Protein AF-A0A3R8W175-F1 (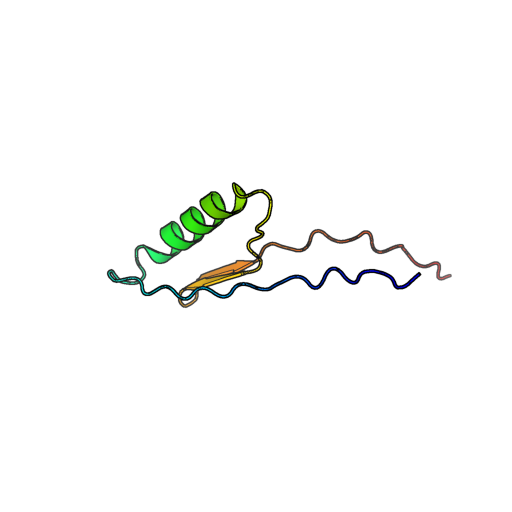afdb_monomer_lite)

Radius of gyration: 17.71 Å; chains: 1; bounding box: 30×32×53 Å

Sequence (68 aa):
MKTVESDEVLCTVVFRLKDGQSGAGRFIYGLACQVERWQAVEVLSLSVGDLHYEKDDLPTHGGEDDSK

pLDDT: mean 71.6, std 14.0, range [37.91, 89.44]

Foldseek 3Di:
DDDPPVPPDDDDDDDDDPDDCPCVVVVQVVVQVVQVVDPNDHDQWDDDPPDIDGDPPDDDDDPPDDDD

Secondary structure (DSSP, 8-state):
-----------------SSTTTTHHHHHHHHHHHHTTSTT----EEEETTEEEE--------------

Structure (mmCIF, N/CA/C/O backbone):
data_AF-A0A3R8W175-F1
#
_entry.id   AF-A0A3R8W175-F1
#
loop_
_atom_site.group_PDB
_atom_site.id
_atom_site.type_symbol
_atom_site.label_atom_id
_atom_site.label_alt_id
_atom_site.label_comp_id
_atom_site.label_asym_id
_atom_site.label_entity_id
_atom_site.label_seq_id
_atom_site.pdbx_PDB_ins_code
_atom_site.Cartn_x
_atom_site.Cartn_y
_atom_site.Cartn_z
_atom_site.occupancy
_atom_site.B_iso_or_equiv
_atom_site.auth_seq_id
_atom_site.auth_comp_id
_atom_site.auth_asym_id
_atom_site.auth_atom_id
_atom_site.pdbx_PDB_model_num
ATOM 1 N N . MET A 1 1 ? 15.844 -7.521 -35.760 1.00 37.91 1 MET A N 1
ATOM 2 C CA . MET A 1 1 ? 15.927 -7.180 -34.325 1.00 37.91 1 MET A CA 1
ATOM 3 C C . MET A 1 1 ? 14.527 -7.314 -33.763 1.00 37.91 1 MET A C 1
ATOM 5 O O . MET A 1 1 ? 13.652 -6.616 -34.252 1.00 37.91 1 MET A O 1
ATOM 9 N N . LYS A 1 2 ? 14.283 -8.274 -32.865 1.00 39.06 2 LYS A N 1
ATOM 10 C CA . LYS A 1 2 ? 13.007 -8.349 -32.146 1.00 39.06 2 LYS A CA 1
ATOM 11 C C . LYS A 1 2 ? 13.069 -7.334 -31.013 1.00 39.06 2 LYS A C 1
ATOM 13 O O . LYS A 1 2 ? 14.030 -7.352 -30.246 1.00 39.06 2 LYS A O 1
ATOM 18 N N . THR A 1 3 ? 12.096 -6.438 -30.984 1.00 47.28 3 THR A N 1
ATOM 19 C CA . THR A 1 3 ? 11.799 -5.546 -29.868 1.00 47.28 3 THR A CA 1
ATOM 20 C C . THR A 1 3 ? 11.664 -6.419 -28.625 1.00 47.28 3 THR A C 1
ATOM 22 O O . THR A 1 3 ? 10.887 -7.371 -28.629 1.00 47.28 3 THR A O 1
ATOM 25 N N . VAL A 1 4 ? 12.499 -6.180 -27.616 1.00 51.00 4 VAL A N 1
ATOM 26 C CA . VAL A 1 4 ? 12.335 -6.809 -26.307 1.00 51.00 4 VAL A CA 1
ATOM 27 C C . VAL A 1 4 ? 11.115 -6.124 -25.705 1.00 51.00 4 VAL A C 1
ATOM 29 O O . VAL A 1 4 ? 11.231 -5.006 -25.212 1.00 51.00 4 VAL A O 1
ATOM 32 N N . GLU A 1 5 ? 9.936 -6.730 -25.851 1.00 55.50 5 GLU A N 1
ATOM 33 C CA . GLU A 1 5 ? 8.813 -6.401 -24.978 1.00 55.50 5 GLU A CA 1
ATOM 34 C C . GLU A 1 5 ? 9.298 -6.729 -23.568 1.00 55.50 5 GLU A C 1
ATOM 36 O O . GLU A 1 5 ? 9.660 -7.865 -23.260 1.00 55.50 5 GLU A O 1
ATOM 41 N N . SER A 1 6 ? 9.491 -5.687 -22.766 1.00 56.50 6 SER A N 1
ATOM 42 C CA . SER A 1 6 ? 9.848 -5.844 -21.369 1.00 56.50 6 SER A CA 1
ATOM 43 C C . SER A 1 6 ? 8.591 -6.363 -20.689 1.00 56.50 6 SER A C 1
ATOM 45 O O . SER A 1 6 ? 7.752 -5.562 -20.301 1.00 56.50 6 SER A O 1
ATOM 47 N N . ASP A 1 7 ? 8.417 -7.686 -20.645 1.00 65.50 7 ASP A N 1
ATOM 48 C CA . ASP A 1 7 ? 7.295 -8.330 -19.963 1.00 65.50 7 ASP A CA 1
ATOM 49 C C . ASP A 1 7 ? 7.325 -7.897 -18.493 1.00 65.50 7 ASP A C 1
ATOM 51 O O . ASP A 1 7 ? 8.113 -8.401 -17.687 1.00 65.50 7 ASP A O 1
ATOM 55 N N . GLU A 1 8 ? 6.518 -6.896 -18.151 1.00 68.94 8 GLU A N 1
ATOM 56 C CA . GLU A 1 8 ? 6.377 -6.415 -16.786 1.00 68.94 8 GLU A CA 1
ATOM 57 C C . GLU A 1 8 ? 5.864 -7.570 -15.923 1.00 68.94 8 GLU A C 1
ATOM 59 O O . GLU A 1 8 ? 4.765 -8.096 -16.111 1.00 68.94 8 GLU A O 1
ATOM 64 N N . VAL A 1 9 ? 6.691 -8.017 -14.977 1.00 78.56 9 VAL A N 1
ATOM 65 C CA . VAL A 1 9 ? 6.330 -9.127 -14.096 1.00 78.56 9 VAL A CA 1
ATOM 66 C C . VAL A 1 9 ? 5.493 -8.582 -12.949 1.00 78.56 9 VAL A C 1
ATOM 68 O O . VAL A 1 9 ? 6.014 -7.987 -12.004 1.00 78.56 9 VAL A O 1
ATOM 71 N N . LEU A 1 10 ? 4.185 -8.827 -13.008 1.00 78.94 10 LEU A N 1
ATOM 72 C CA . LEU A 1 10 ? 3.272 -8.473 -11.928 1.00 78.94 10 LEU A CA 1
ATOM 73 C C . LEU A 1 10 ? 3.482 -9.388 -10.716 1.00 78.94 10 LEU A C 1
ATOM 75 O O . LEU A 1 10 ? 3.400 -10.614 -10.807 1.00 78.94 10 LEU A O 1
ATOM 79 N N . CYS A 1 11 ? 3.717 -8.780 -9.554 1.00 76.25 11 CYS A N 1
ATOM 80 C CA . CYS A 1 11 ? 3.827 -9.476 -8.276 1.00 76.25 11 CYS A CA 1
ATOM 81 C C . CYS A 1 11 ? 2.573 -9.217 -7.433 1.00 76.25 11 CYS A C 1
ATOM 83 O O . CYS A 1 11 ? 2.295 -8.079 -7.060 1.00 76.25 11 CYS A O 1
ATOM 85 N N . THR A 1 12 ? 1.815 -10.269 -7.106 1.00 79.94 12 THR A N 1
ATOM 86 C CA . THR A 1 12 ? 0.636 -10.169 -6.232 1.00 79.94 12 THR A CA 1
ATOM 87 C C . THR A 1 12 ? 0.974 -10.623 -4.818 1.00 79.94 12 THR A C 1
ATOM 89 O O . THR A 1 12 ? 1.460 -11.733 -4.605 1.00 79.94 12 THR A O 1
ATOM 92 N N . VAL A 1 13 ? 0.651 -9.788 -3.831 1.00 77.62 13 VAL A N 1
ATOM 93 C CA . VAL A 1 13 ? 0.854 -10.076 -2.406 1.00 77.62 13 VAL A CA 1
ATOM 94 C C . VAL A 1 13 ? -0.459 -9.916 -1.649 1.00 77.62 13 VAL A C 1
ATOM 96 O O . VAL A 1 13 ? -1.154 -8.916 -1.801 1.00 77.62 13 VAL A O 1
ATOM 99 N N . VAL A 1 14 ? -0.797 -10.904 -0.817 1.00 78.88 14 VAL A N 1
ATOM 100 C CA . VAL A 1 14 ? -2.040 -10.924 -0.033 1.00 78.88 14 VAL A CA 1
ATOM 101 C C . VAL A 1 14 ? -1.705 -10.852 1.451 1.00 78.88 14 VAL A C 1
ATOM 103 O O . VAL A 1 14 ? -1.009 -11.714 1.987 1.00 78.88 14 VAL A O 1
ATOM 106 N N . PHE A 1 15 ? -2.235 -9.835 2.128 1.00 80.25 15 PHE A N 1
ATOM 107 C CA . PHE A 1 15 ? -2.045 -9.624 3.561 1.00 80.25 15 PHE A CA 1
ATOM 108 C C . PHE A 1 15 ? -3.343 -9.878 4.324 1.00 80.25 15 PHE A C 1
ATOM 110 O O . PHE A 1 15 ? -4.429 -9.519 3.875 1.00 80.25 15 PHE A O 1
ATOM 117 N N . ARG A 1 16 ? -3.227 -10.444 5.530 1.00 80.06 16 ARG A N 1
ATOM 118 C CA . ARG A 1 16 ? -4.329 -10.520 6.495 1.00 80.06 16 ARG A CA 1
ATOM 119 C C . ARG A 1 16 ? -4.040 -9.586 7.663 1.00 80.06 16 ARG A C 1
ATOM 121 O O . ARG A 1 16 ? -3.137 -9.856 8.455 1.00 80.06 16 ARG A O 1
ATOM 128 N N . LEU A 1 17 ? -4.823 -8.519 7.796 1.00 80.94 17 LEU A N 1
ATOM 129 C CA . LEU A 1 17 ? -4.771 -7.641 8.965 1.00 80.94 17 LEU A CA 1
ATOM 130 C C . LEU A 1 17 ? -5.462 -8.331 10.151 1.00 80.94 17 LEU A C 1
ATOM 132 O O . LEU A 1 17 ? -6.560 -8.868 10.007 1.00 80.94 17 LEU A O 1
ATOM 136 N N . LYS A 1 18 ? -4.789 -8.375 11.306 1.00 76.44 18 LYS A N 1
ATOM 137 C CA . LYS A 1 18 ? -5.285 -9.064 12.512 1.00 76.44 18 LYS A CA 1
ATOM 138 C C . LYS A 1 18 ? -6.247 -8.203 13.341 1.00 76.44 18 LYS A C 1
ATOM 140 O O . LYS A 1 18 ? -7.167 -8.757 13.929 1.00 76.44 18 LYS A O 1
ATOM 145 N N . ASP A 1 19 ? -6.083 -6.880 13.304 1.00 66.81 19 ASP A N 1
ATOM 146 C CA . ASP A 1 19 ? -6.865 -5.917 14.086 1.00 66.81 19 ASP A CA 1
ATOM 147 C C . ASP A 1 19 ? -7.708 -5.012 13.172 1.00 66.81 19 ASP A C 1
ATOM 149 O O . ASP A 1 19 ? -7.293 -3.909 12.833 1.00 66.81 19 ASP A O 1
ATOM 153 N N . GLY A 1 20 ? -8.895 -5.488 12.770 1.00 65.81 20 GLY A N 1
ATOM 154 C CA . GLY A 1 20 ? -9.979 -4.695 12.161 1.00 65.81 20 GLY A CA 1
ATOM 155 C C . GLY A 1 20 ? -9.625 -3.749 10.994 1.00 65.81 20 GLY A C 1
ATOM 156 O O . GLY A 1 20 ? -8.560 -3.809 10.388 1.00 65.81 20 GLY A O 1
ATOM 157 N N . GLN A 1 21 ? -10.570 -2.863 10.651 1.00 62.72 21 GLN A N 1
ATOM 158 C CA . GLN A 1 21 ? -10.390 -1.831 9.613 1.00 62.72 21 GLN A CA 1
ATOM 159 C C . GLN A 1 21 ? -9.732 -0.542 10.134 1.00 62.72 21 GLN A C 1
ATOM 161 O O . GLN A 1 21 ? -9.240 0.255 9.338 1.00 62.72 21 GLN A O 1
ATOM 166 N N . SER A 1 22 ? -9.677 -0.320 11.452 1.00 65.00 22 SER A N 1
ATOM 167 C CA . SER A 1 22 ? -9.203 0.945 12.041 1.00 65.00 22 SER A CA 1
ATOM 168 C C . SER A 1 22 ? -7.735 1.267 11.722 1.00 65.00 22 SER A C 1
ATOM 170 O O . SER A 1 22 ? -7.342 2.430 11.772 1.00 65.00 22 SER A O 1
ATOM 172 N N . GLY A 1 23 ? -6.931 0.265 11.347 1.00 77.81 23 GLY A N 1
ATOM 173 C CA . GLY A 1 23 ? -5.552 0.435 10.879 1.00 77.81 23 GLY A CA 1
ATOM 174 C C . GLY A 1 23 ? -5.360 0.364 9.360 1.00 77.81 23 GLY A C 1
ATOM 175 O O . GLY A 1 23 ? -4.245 0.593 8.895 1.00 77.81 23 GLY A O 1
ATOM 176 N N . ALA A 1 24 ? -6.402 0.056 8.580 1.00 81.44 24 ALA A N 1
ATOM 177 C CA . ALA A 1 24 ? -6.279 -0.272 7.157 1.00 81.44 24 ALA A CA 1
ATOM 178 C C . ALA A 1 24 ? -5.734 0.893 6.317 1.00 81.44 24 ALA A C 1
ATOM 180 O O . ALA A 1 24 ? -4.813 0.697 5.528 1.00 81.44 24 ALA A O 1
ATOM 181 N N . GLY A 1 25 ? -6.223 2.117 6.542 1.00 81.50 25 GLY A N 1
ATOM 182 C CA . GLY A 1 25 ? -5.730 3.300 5.827 1.00 81.50 25 GLY A CA 1
ATOM 183 C C . GLY A 1 25 ? -4.257 3.604 6.126 1.00 81.50 25 GLY A C 1
ATOM 184 O O . GLY A 1 25 ? -3.465 3.823 5.212 1.00 81.50 25 GLY A O 1
ATOM 185 N N . ARG A 1 26 ? -3.853 3.533 7.404 1.00 84.25 26 ARG A N 1
ATOM 186 C CA . ARG A 1 26 ? -2.448 3.723 7.813 1.00 84.25 26 ARG A CA 1
ATOM 187 C C . ARG A 1 26 ? -1.543 2.622 7.258 1.00 84.25 26 ARG A C 1
ATOM 189 O O . ARG A 1 26 ? -0.394 2.897 6.922 1.00 84.25 26 ARG A O 1
ATOM 196 N N . PHE A 1 27 ? -2.060 1.397 7.170 1.00 85.06 27 PHE A N 1
ATOM 197 C CA . PHE A 1 27 ? -1.363 0.266 6.572 1.00 85.06 27 PHE A CA 1
ATOM 198 C C . PHE A 1 27 ? -1.127 0.474 5.073 1.00 85.06 27 PHE A C 1
ATOM 200 O O . PHE A 1 27 ? 0.022 0.387 4.650 1.00 85.06 27 PHE A O 1
ATOM 207 N N . ILE A 1 28 ? -2.169 0.805 4.296 1.00 83.75 28 ILE A N 1
ATOM 208 C 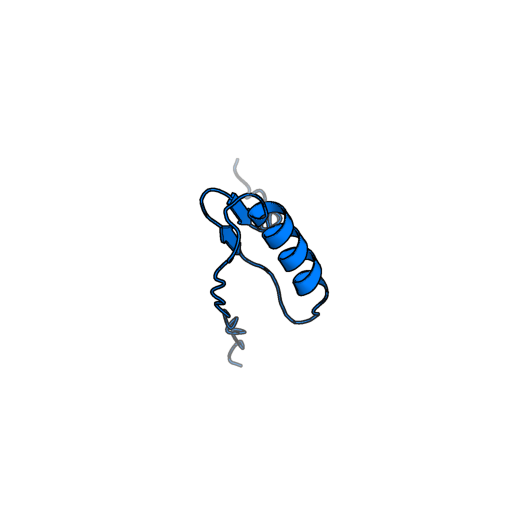CA . ILE A 1 28 ? -2.049 1.051 2.847 1.00 83.75 28 ILE A CA 1
ATOM 209 C C . ILE A 1 28 ? -1.029 2.159 2.580 1.00 83.75 28 ILE A C 1
ATOM 211 O O . ILE A 1 28 ? -0.095 1.957 1.808 1.00 83.75 28 ILE A O 1
ATOM 215 N N . TYR A 1 29 ? -1.158 3.293 3.273 1.00 83.25 29 TYR A N 1
ATOM 216 C CA . TYR A 1 29 ? -0.242 4.419 3.105 1.00 83.25 29 TYR A CA 1
ATOM 217 C C . TYR A 1 29 ? 1.207 4.046 3.457 1.00 83.25 29 TYR A C 1
ATOM 219 O O . TYR A 1 29 ? 2.128 4.306 2.689 1.00 83.25 29 TYR A O 1
ATOM 227 N N . GLY A 1 30 ? 1.421 3.390 4.604 1.00 86.75 30 GLY A N 1
ATOM 228 C CA . GLY A 1 30 ? 2.758 2.967 5.024 1.00 86.75 30 GLY A CA 1
ATOM 229 C C . GLY A 1 30 ? 3.394 1.947 4.076 1.00 86.75 30 GLY A C 1
ATOM 230 O O . GLY A 1 30 ? 4.605 1.994 3.857 1.00 86.75 30 GLY A O 1
ATOM 231 N N . LEU A 1 31 ? 2.589 1.052 3.498 1.00 86.69 31 LEU A N 1
ATOM 232 C CA . LEU A 1 31 ? 3.044 0.086 2.503 1.00 86.69 31 LEU A CA 1
ATOM 233 C C . LEU A 1 31 ? 3.453 0.784 1.202 1.00 86.69 31 LEU A C 1
ATOM 235 O O . LEU A 1 31 ? 4.560 0.536 0.729 1.00 86.69 31 LEU A O 1
ATOM 239 N N . ALA A 1 32 ? 2.617 1.689 0.680 1.00 84.19 32 ALA A N 1
ATOM 240 C CA . ALA A 1 32 ? 2.931 2.473 -0.514 1.00 84.19 32 ALA A CA 1
ATOM 241 C C . ALA A 1 32 ? 4.257 3.233 -0.349 1.00 84.19 32 ALA A C 1
A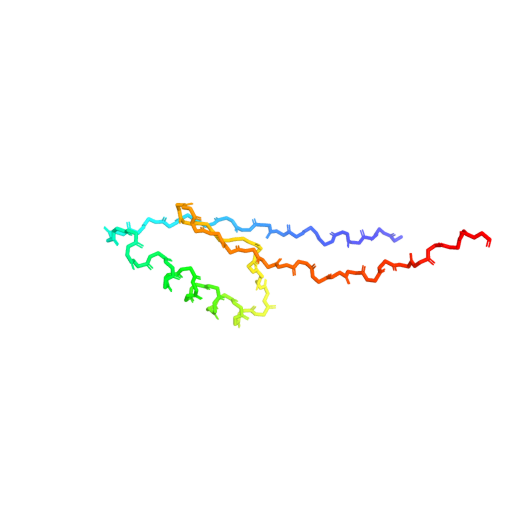TOM 243 O O . ALA A 1 32 ? 5.191 3.007 -1.115 1.00 84.19 32 ALA A O 1
ATOM 244 N N . CYS A 1 33 ? 4.405 4.007 0.735 1.00 86.31 33 CYS A N 1
ATOM 245 C CA . CYS A 1 33 ? 5.634 4.758 1.005 1.00 86.31 33 CYS A CA 1
ATOM 246 C C . CYS A 1 33 ? 6.881 3.872 1.124 1.00 86.31 33 CYS A C 1
ATOM 248 O O . CYS A 1 33 ? 7.985 4.318 0.819 1.00 86.31 33 CYS A O 1
ATOM 250 N N . GLN A 1 34 ? 6.750 2.643 1.632 1.00 89.44 34 GLN A N 1
ATOM 251 C CA . GLN A 1 34 ? 7.900 1.755 1.783 1.00 89.44 34 GLN A CA 1
ATOM 252 C C . GLN A 1 34 ? 8.294 1.102 0.455 1.00 89.44 34 GLN A C 1
ATOM 254 O O . GLN A 1 34 ? 9.489 0.958 0.198 1.00 89.44 34 GLN A O 1
ATOM 259 N N . VAL A 1 35 ? 7.317 0.727 -0.376 1.00 87.88 35 VAL A N 1
ATOM 260 C CA . VAL A 1 35 ? 7.569 0.128 -1.695 1.00 87.88 35 VAL A CA 1
ATOM 261 C C . VAL A 1 35 ? 8.099 1.166 -2.682 1.00 87.88 35 VAL A C 1
ATOM 263 O O . VAL A 1 35 ? 9.041 0.858 -3.400 1.00 87.88 35 VAL A O 1
ATOM 266 N N . GLU A 1 36 ? 7.616 2.411 -2.650 1.00 82.38 36 GLU A N 1
ATOM 267 C CA . GLU A 1 36 ? 8.136 3.506 -3.494 1.00 82.38 36 GLU A CA 1
ATOM 268 C C . GLU A 1 36 ? 9.635 3.794 -3.287 1.00 82.38 36 GLU A C 1
ATOM 270 O O . GLU A 1 36 ? 10.284 4.424 -4.119 1.00 82.38 36 GLU A O 1
ATOM 275 N N . ARG A 1 37 ? 10.228 3.322 -2.183 1.00 88.19 37 ARG A N 1
ATOM 276 C CA . ARG A 1 37 ? 11.676 3.430 -1.937 1.00 88.19 37 ARG A CA 1
ATOM 277 C C . ARG A 1 37 ? 12.493 2.379 -2.690 1.00 88.19 37 ARG A C 1
ATOM 279 O O . ARG A 1 37 ? 13.723 2.451 -2.675 1.00 88.19 37 ARG A O 1
ATOM 286 N N . TRP A 1 38 ? 11.855 1.373 -3.277 1.00 87.75 38 TRP A N 1
ATOM 287 C CA . TRP A 1 38 ? 12.517 0.310 -4.023 1.00 87.75 38 TRP A CA 1
ATOM 288 C C . TRP A 1 38 ? 12.662 0.724 -5.489 1.00 87.75 38 TRP A C 1
ATOM 290 O O . TRP A 1 38 ? 11.684 1.012 -6.160 1.00 87.75 38 TRP A O 1
ATOM 300 N N . GLN A 1 39 ? 13.890 0.719 -6.012 1.00 82.06 39 GLN A N 1
ATOM 301 C CA . GLN A 1 39 ? 14.178 1.233 -7.362 1.00 82.06 39 GLN A CA 1
ATOM 302 C C . GLN A 1 39 ? 13.574 0.409 -8.511 1.00 82.06 39 GLN A C 1
ATOM 304 O O . GLN A 1 39 ? 13.523 0.894 -9.634 1.00 82.06 39 GLN A O 1
ATOM 309 N N . ALA A 1 40 ? 13.167 -0.834 -8.250 1.00 84.69 40 ALA A N 1
ATOM 310 C CA . ALA A 1 40 ? 12.692 -1.778 -9.263 1.00 84.69 40 ALA A CA 1
ATOM 311 C C . ALA A 1 40 ? 11.235 -2.211 -9.045 1.00 84.69 40 ALA A C 1
ATOM 313 O O . ALA A 1 40 ? 10.807 -3.206 -9.623 1.00 84.69 40 ALA A O 1
ATOM 314 N N . VAL A 1 41 ? 10.499 -1.535 -8.157 1.00 81.75 41 VAL A N 1
ATOM 315 C CA . VAL A 1 41 ? 9.125 -1.915 -7.821 1.00 81.75 41 VAL A CA 1
ATOM 316 C C . VAL A 1 41 ? 8.236 -0.688 -7.832 1.00 81.75 41 VAL A C 1
ATOM 318 O O . VAL A 1 41 ? 8.543 0.327 -7.213 1.00 81.75 41 VAL A O 1
ATOM 321 N N . GLU A 1 42 ? 7.106 -0.825 -8.508 1.00 82.62 42 GLU A N 1
ATOM 322 C CA . GLU A 1 42 ? 6.043 0.162 -8.549 1.00 82.62 42 GLU A CA 1
ATOM 323 C C . GLU A 1 42 ? 4.773 -0.416 -7.926 1.00 82.62 42 GLU A C 1
ATOM 325 O O . GLU A 1 42 ? 4.444 -1.592 -8.098 1.00 82.62 42 GLU A O 1
ATOM 330 N N . VAL A 1 43 ? 4.066 0.419 -7.167 1.00 83.00 43 VAL A N 1
ATOM 331 C CA . VAL A 1 43 ? 2.747 0.078 -6.638 1.00 83.00 43 VAL A CA 1
ATOM 332 C C . VAL A 1 43 ? 1.706 0.466 -7.678 1.00 83.00 43 VAL A C 1
ATOM 334 O O . VAL A 1 43 ? 1.435 1.649 -7.851 1.00 83.00 43 VAL A O 1
ATOM 337 N N . LEU A 1 44 ? 1.112 -0.530 -8.334 1.00 81.50 44 LEU A N 1
ATOM 338 C CA . LEU A 1 44 ? 0.040 -0.310 -9.311 1.00 81.50 44 LEU A CA 1
ATOM 339 C C . LEU A 1 44 ? -1.320 -0.124 -8.623 1.00 81.50 44 LEU A C 1
ATOM 341 O O . LEU A 1 44 ? -2.061 0.799 -8.933 1.00 81.50 44 LEU A O 1
ATOM 345 N N . SER A 1 45 ? -1.644 -0.976 -7.645 1.00 80.31 45 SER A N 1
ATOM 346 C CA . SER A 1 45 ? -2.874 -0.845 -6.857 1.00 80.31 45 SER A CA 1
ATOM 347 C C . SER A 1 45 ? -2.744 -1.451 -5.459 1.00 80.31 45 SER A C 1
ATOM 349 O O . SER A 1 45 ? -2.036 -2.438 -5.243 1.00 80.31 45 SER A O 1
ATOM 351 N N . LEU A 1 46 ? -3.452 -0.867 -4.488 1.00 80.75 46 LEU A N 1
ATOM 352 C CA . LEU A 1 46 ? -3.603 -1.390 -3.127 1.00 80.75 46 LEU A CA 1
ATOM 353 C C . LEU A 1 46 ? -5.060 -1.258 -2.685 1.00 80.75 46 LEU A C 1
ATOM 355 O O . LEU A 1 46 ? -5.632 -0.175 -2.736 1.00 80.75 46 LEU A O 1
ATOM 359 N N . SER A 1 47 ? -5.653 -2.353 -2.208 1.00 80.06 47 SER A N 1
ATOM 360 C CA . SER A 1 47 ? -7.055 -2.376 -1.765 1.00 80.06 47 SER A CA 1
ATOM 361 C C . SER A 1 47 ? -7.210 -3.057 -0.407 1.00 80.06 47 SER A C 1
ATOM 363 O O . SER A 1 47 ? -6.664 -4.141 -0.194 1.00 80.06 47 SER A O 1
ATOM 365 N N . VAL A 1 48 ? -7.983 -2.459 0.505 1.00 79.88 48 VAL A N 1
ATOM 366 C CA . VAL A 1 48 ? -8.403 -3.081 1.775 1.00 79.88 48 VAL A CA 1
ATOM 367 C C . VAL A 1 48 ? -9.851 -2.690 2.080 1.00 79.88 48 VAL A C 1
ATOM 369 O O . VAL A 1 48 ? -10.120 -1.573 2.515 1.00 79.88 48 VAL A O 1
ATOM 372 N N . GLY A 1 49 ? -10.791 -3.623 1.903 1.00 78.38 49 GLY A N 1
ATOM 373 C CA . GLY A 1 49 ? -12.221 -3.314 2.024 1.00 78.38 49 GLY A CA 1
ATOM 374 C C . GLY A 1 49 ? -12.637 -2.285 0.970 1.00 78.38 49 GLY A C 1
ATOM 375 O O . GLY A 1 49 ? -12.324 -2.472 -0.200 1.00 78.38 49 GLY A O 1
ATOM 376 N N . ASP A 1 50 ? -13.276 -1.195 1.399 1.00 79.44 50 ASP A N 1
ATOM 377 C CA . ASP A 1 50 ? -13.693 -0.088 0.521 1.00 79.44 50 ASP A CA 1
ATOM 378 C C . ASP A 1 50 ? -12.569 0.933 0.250 1.00 79.44 50 ASP A C 1
ATOM 380 O O . ASP A 1 50 ? -12.763 1.899 -0.485 1.00 79.44 50 ASP A O 1
ATOM 384 N N . LEU A 1 51 ? -11.390 0.762 0.863 1.00 75.62 51 LEU A N 1
ATOM 385 C CA . LEU A 1 51 ? -10.244 1.645 0.652 1.00 75.62 51 LEU A CA 1
ATOM 386 C C . LEU A 1 51 ? -9.440 1.179 -0.558 1.00 75.62 51 LEU A C 1
ATOM 388 O O . LEU A 1 51 ? -9.004 0.026 -0.599 1.00 75.62 51 LEU A O 1
ATOM 392 N N . HIS A 1 52 ? -9.188 2.100 -1.483 1.00 74.88 52 HIS A N 1
ATOM 393 C CA . HIS A 1 52 ? -8.411 1.863 -2.691 1.00 74.88 52 HIS A CA 1
ATOM 394 C C . HIS A 1 52 ? -7.354 2.958 -2.874 1.00 74.88 52 HIS A C 1
ATOM 396 O O . HIS A 1 52 ? -7.632 4.137 -2.655 1.00 74.88 52 HIS A O 1
ATOM 402 N N . TYR A 1 53 ? -6.146 2.555 -3.252 1.00 74.31 53 TYR A N 1
ATOM 403 C CA . TYR A 1 53 ? -5.080 3.422 -3.735 1.00 74.31 53 TYR A CA 1
ATOM 404 C C . TYR A 1 53 ? -4.686 2.925 -5.122 1.00 74.31 53 TYR A C 1
ATOM 406 O O . TYR A 1 53 ? -4.301 1.763 -5.277 1.00 74.31 53 TYR A O 1
ATOM 414 N N . GLU A 1 54 ? -4.780 3.818 -6.093 1.00 77.00 54 GLU A N 1
ATOM 415 C CA . GLU A 1 54 ? -4.332 3.636 -7.466 1.00 77.00 54 GLU A CA 1
ATOM 416 C C . GLU A 1 54 ? -3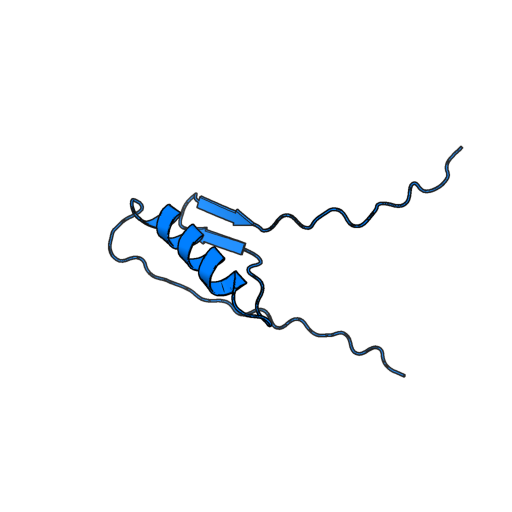.380 4.787 -7.766 1.00 77.00 54 GLU A C 1
ATOM 418 O O . GLU A 1 54 ? -3.617 5.926 -7.345 1.00 77.00 54 GLU A O 1
ATOM 423 N N . LYS A 1 55 ? -2.265 4.483 -8.421 1.00 69.00 55 LYS A N 1
ATOM 424 C CA . LYS A 1 55 ? -1.378 5.528 -8.905 1.00 69.00 55 LYS A CA 1
ATOM 425 C C . LYS A 1 55 ? -1.966 6.004 -10.228 1.00 69.00 55 LYS A C 1
ATOM 427 O O . LYS A 1 55 ? -1.976 5.236 -11.180 1.00 69.00 55 LYS A O 1
ATOM 432 N N . ASP A 1 56 ? -2.483 7.233 -10.266 1.00 62.72 56 ASP A N 1
ATOM 433 C CA . ASP A 1 56 ? -2.962 7.829 -11.515 1.00 62.72 56 ASP A CA 1
ATOM 434 C C . ASP A 1 56 ? -1.829 7.782 -12.549 1.00 62.72 56 ASP A C 1
ATOM 436 O O . ASP A 1 56 ? -0.763 8.379 -12.344 1.00 62.72 56 ASP A O 1
ATOM 440 N N . ASP A 1 57 ? -2.062 7.087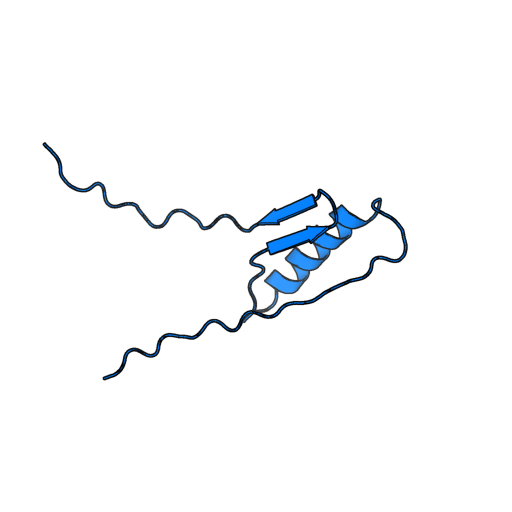 -13.661 1.00 57.53 57 ASP A N 1
ATOM 441 C CA . ASP A 1 57 ? -1.236 7.224 -14.851 1.00 57.53 57 ASP A CA 1
ATOM 442 C C . ASP A 1 57 ? -1.297 8.700 -15.273 1.00 57.53 57 ASP A C 1
ATOM 444 O O . ASP A 1 57 ? -2.320 9.195 -15.753 1.00 57.53 57 ASP A O 1
ATOM 448 N N . LEU A 1 58 ? -0.211 9.446 -15.043 1.00 49.06 58 LEU A N 1
ATOM 449 C CA . LEU A 1 58 ? -0.056 10.801 -15.576 1.00 49.06 58 LEU A CA 1
ATOM 450 C C . LEU A 1 58 ? -0.392 10.768 -17.076 1.00 49.06 58 LEU A C 1
ATOM 452 O O . LEU A 1 58 ? 0.108 9.888 -17.780 1.00 49.06 58 LEU A O 1
ATOM 456 N N . PRO A 1 59 ? -1.192 11.719 -17.593 1.00 45.03 59 PRO A N 1
ATOM 457 C CA . PRO A 1 59 ? -1.608 11.691 -18.982 1.00 45.03 59 PRO A CA 1
ATOM 458 C C . PRO A 1 59 ? -0.369 11.764 -19.873 1.00 45.03 59 PRO A C 1
ATOM 460 O O . PRO A 1 59 ? 0.313 12.790 -19.938 1.00 45.03 59 PRO A O 1
ATOM 463 N N . THR A 1 60 ? -0.082 10.680 -20.595 1.00 49.78 60 THR A N 1
ATOM 464 C CA . THR A 1 60 ? 0.732 10.758 -21.804 1.00 49.78 60 THR A CA 1
ATOM 465 C C . THR A 1 60 ? 0.057 11.771 -22.709 1.00 49.78 60 THR A C 1
ATOM 467 O O . THR A 1 60 ? -1.096 11.563 -23.083 1.00 49.78 60 THR A O 1
ATOM 470 N N . HIS A 1 61 ? 0.759 12.872 -22.995 1.00 52.81 61 HIS A N 1
ATOM 471 C CA . HIS A 1 61 ? 0.401 13.897 -23.971 1.00 52.81 61 HIS A CA 1
ATOM 472 C C . HIS A 1 61 ? -0.464 13.314 -25.097 1.00 52.81 61 HIS A C 1
ATOM 474 O O . HIS A 1 61 ? 0.047 12.684 -26.023 1.00 52.81 61 HIS A O 1
ATOM 480 N N . GLY A 1 62 ? -1.777 13.524 -25.004 1.00 44.38 62 GLY A N 1
ATOM 481 C CA . GLY A 1 62 ? -2.661 13.367 -26.142 1.00 44.38 62 GLY A CA 1
ATOM 482 C C . GLY A 1 62 ? -2.250 14.438 -27.135 1.00 44.38 62 GLY A C 1
ATOM 483 O O . GLY A 1 62 ? -2.464 15.621 -26.880 1.00 44.38 62 GLY A O 1
ATOM 484 N N . GLY A 1 63 ? -1.577 14.032 -28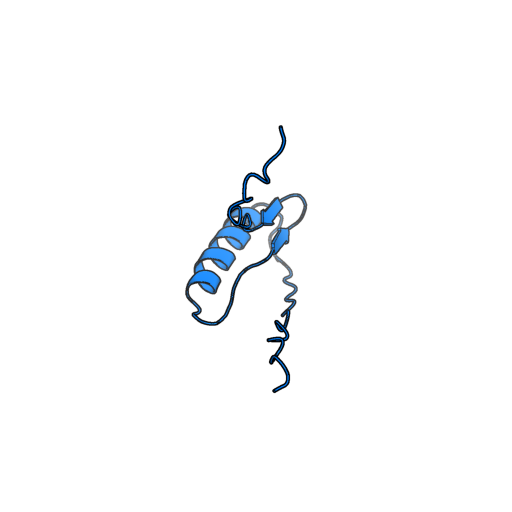.210 1.00 52.19 63 GLY A N 1
ATOM 485 C CA . GLY A 1 63 ? -1.432 14.879 -29.380 1.00 52.19 63 GLY A CA 1
ATOM 486 C C . GLY A 1 63 ? -2.828 15.310 -29.811 1.00 52.19 63 GLY A C 1
ATOM 487 O O . GLY A 1 63 ? -3.686 14.464 -30.058 1.00 52.19 63 GLY A O 1
ATOM 488 N N . GLU A 1 64 ? -3.059 16.618 -29.838 1.00 47.62 64 GLU A N 1
ATOM 489 C CA . GLU A 1 64 ? -4.163 17.195 -30.590 1.00 47.62 64 GLU A CA 1
ATOM 490 C C . GLU A 1 64 ? -3.928 16.829 -32.057 1.00 47.62 64 GLU A C 1
ATOM 492 O O . GLU A 1 64 ? -3.054 17.376 -32.730 1.00 47.62 64 GLU A O 1
ATOM 497 N N . ASP A 1 65 ? -4.656 15.801 -32.487 1.00 56.75 65 ASP A N 1
ATOM 498 C CA . ASP A 1 65 ? -4.803 15.409 -33.875 1.00 56.75 65 ASP A CA 1
ATOM 499 C C . ASP A 1 65 ? -5.601 16.503 -34.593 1.00 56.75 65 ASP A C 1
ATOM 501 O O . ASP A 1 65 ? -6.650 16.968 -34.134 1.00 56.75 65 ASP A O 1
ATOM 505 N N . ASP A 1 66 ? -5.020 16.940 -35.700 1.00 61.97 66 ASP A N 1
ATOM 506 C CA . ASP A 1 66 ? -5.491 17.951 -36.627 1.00 61.97 66 ASP A CA 1
ATOM 507 C C . ASP A 1 66 ? -6.901 17.602 -37.133 1.00 61.97 66 ASP A C 1
ATOM 509 O O . ASP A 1 66 ? -7.119 16.567 -37.763 1.00 61.97 66 ASP A O 1
ATOM 513 N N . SER A 1 67 ? -7.889 18.455 -36.859 1.00 64.56 67 SER A N 1
ATOM 514 C CA . SER A 1 67 ? -9.180 18.422 -37.555 1.00 64.56 67 SER A CA 1
ATOM 515 C C . SER A 1 67 ? -9.927 19.747 -37.406 1.00 64.56 67 SER A C 1
ATOM 517 O O . SER A 1 67 ? -10.785 19.896 -36.534 1.00 64.56 67 SER A O 1
ATOM 519 N N . LYS A 1 68 ? -9.631 20.705 -38.294 1.00 52.78 68 LYS A N 1
ATOM 520 C CA . LYS A 1 68 ? -10.549 21.154 -39.364 1.00 52.78 68 LYS A CA 1
ATOM 521 C C . LYS A 1 68 ? -10.079 22.448 -40.031 1.00 52.78 68 LYS A C 1
ATOM 523 O O . LYS A 1 68 ? -9.853 23.443 -39.311 1.00 52.78 68 LYS A O 1
#